Protein AF-A0A350D904-F1 (afdb_monomer_lite)

Sequence (71 aa):
MGTLENMNKRVRKMSLIDLKLAQGAAMLFLIIVAKLIPGLTKAVLEINIWIWVVLLVLVCAKPCYVFWFKK

Secondary structure (DSSP, 8-state):
--HHHHHHHHHTT--HHHHHHHHHHHHHHHHHHHHHSHHHHTTS-SS-HHHHHHHHHHHHHHHHHHHHT--

Radius of gyration: 15.4 Å; chains: 1; bounding box: 44×18×35 Å

Structure (mmCIF, N/CA/C/O backbone):
data_AF-A0A350D904-F1
#
_entry.id   AF-A0A350D904-F1
#
loop_
_atom_site.group_PDB
_atom_site.id
_atom_site.type_symbol
_atom_site.label_atom_id
_atom_site.label_alt_id
_atom_site.label_comp_id
_atom_site.label_asym_id
_atom_site.label_entity_id
_atom_site.label_seq_id
_atom_site.pdbx_PDB_ins_code
_atom_site.Cartn_x
_atom_site.Cartn_y
_atom_site.Cartn_z
_atom_site.occupancy
_atom_site.B_iso_or_equiv
_atom_site.auth_seq_id
_atom_site.auth_comp_id
_atom_site.auth_asym_id
_atom_site.auth_atom_id
_atom_site.pdbx_PDB_model_num
ATOM 1 N N . MET A 1 1 ? -27.446 8.175 4.841 1.00 51.12 1 MET A N 1
ATOM 2 C CA . MET A 1 1 ? -26.334 8.257 5.817 1.00 51.12 1 MET A CA 1
ATOM 3 C C . MET A 1 1 ? -25.050 7.916 5.079 1.00 51.12 1 MET A C 1
ATOM 5 O O . MET A 1 1 ? -24.953 6.834 4.515 1.00 51.12 1 MET A O 1
ATOM 9 N N . GLY A 1 2 ? -24.187 8.915 4.902 1.00 71.69 2 GLY A N 1
ATOM 10 C CA . GLY A 1 2 ? -23.253 9.003 3.777 1.00 71.69 2 GLY A CA 1
ATOM 11 C C . GLY A 1 2 ? -22.068 8.039 3.842 1.00 71.69 2 GLY A C 1
ATOM 12 O O . GLY A 1 2 ? -21.483 7.805 4.896 1.00 71.69 2 GLY A O 1
ATOM 13 N N . THR A 1 3 ? -21.666 7.538 2.677 1.00 76.62 3 THR A N 1
ATOM 14 C CA . THR A 1 3 ? -20.446 6.741 2.455 1.00 76.62 3 THR A CA 1
ATOM 15 C C . THR A 1 3 ? -19.193 7.392 3.056 1.00 76.62 3 THR A C 1
ATOM 17 O O . THR A 1 3 ? -18.368 6.695 3.646 1.00 76.62 3 THR A O 1
ATOM 20 N N . LEU A 1 4 ? -19.098 8.726 3.007 1.00 80.00 4 LEU A N 1
ATOM 21 C CA . LEU A 1 4 ? -18.016 9.517 3.608 1.00 80.00 4 LEU A CA 1
ATOM 22 C C . LEU A 1 4 ? -17.896 9.343 5.128 1.00 80.00 4 LEU A C 1
ATOM 24 O O . LEU A 1 4 ? -16.789 9.236 5.651 1.00 80.00 4 LEU A O 1
ATOM 28 N N . GLU A 1 5 ? -19.014 9.271 5.849 1.00 82.44 5 GLU A N 1
ATOM 29 C CA . GLU A 1 5 ? -18.994 9.134 7.309 1.00 82.44 5 GLU A CA 1
ATOM 30 C C . GLU A 1 5 ? -18.461 7.754 7.725 1.00 82.44 5 GLU A C 1
ATOM 32 O O . GLU A 1 5 ? -17.667 7.628 8.661 1.00 82.44 5 GLU A O 1
ATOM 37 N N . ASN A 1 6 ? -1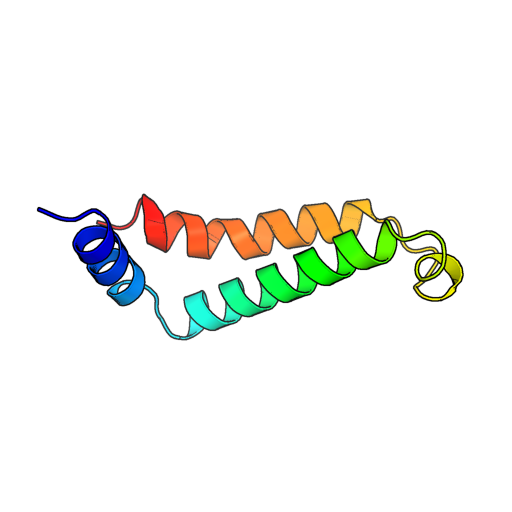8.827 6.718 6.966 1.00 78.56 6 ASN A N 1
ATOM 38 C CA . ASN A 1 6 ? -18.323 5.361 7.161 1.00 78.56 6 ASN A CA 1
ATOM 39 C C . ASN A 1 6 ? -16.830 5.246 6.832 1.00 78.56 6 ASN A C 1
ATOM 41 O O . ASN A 1 6 ? -16.103 4.559 7.550 1.00 78.56 6 ASN A O 1
ATOM 45 N N . MET A 1 7 ? -16.353 5.938 5.794 1.00 79.25 7 MET A N 1
ATOM 46 C CA . MET A 1 7 ? -14.921 6.012 5.489 1.00 79.25 7 MET A CA 1
ATOM 47 C C . MET A 1 7 ? -14.154 6.726 6.605 1.00 79.25 7 MET A C 1
ATOM 49 O O . MET A 1 7 ? -13.139 6.210 7.066 1.00 79.25 7 MET A O 1
ATOM 53 N N . ASN A 1 8 ? -14.672 7.846 7.114 1.00 83.94 8 ASN A N 1
ATOM 54 C CA . ASN A 1 8 ? -14.028 8.607 8.186 1.00 83.94 8 ASN A CA 1
ATOM 55 C C . ASN A 1 8 ? -13.897 7.783 9.484 1.00 83.94 8 ASN A C 1
ATOM 57 O O . ASN A 1 8 ? -12.852 7.780 10.136 1.00 83.94 8 ASN A O 1
ATOM 61 N N . LYS A 1 9 ? -14.926 6.992 9.826 1.00 82.75 9 LYS A N 1
ATOM 62 C CA . LYS A 1 9 ? -14.884 6.060 10.969 1.00 82.75 9 LYS A CA 1
ATOM 63 C C . LYS A 1 9 ? -13.836 4.956 10.795 1.00 82.75 9 LYS A C 1
ATOM 65 O O . LYS A 1 9 ? -13.215 4.564 11.777 1.00 82.75 9 LYS A O 1
ATOM 70 N N . ARG A 1 10 ? -13.615 4.465 9.570 1.00 77.50 10 ARG A N 1
ATOM 71 C CA . ARG A 1 10 ? -12.599 3.435 9.273 1.00 77.50 10 ARG A CA 1
ATOM 72 C C . ARG A 1 10 ? -11.178 3.990 9.316 1.00 77.50 10 ARG A C 1
ATOM 74 O O . ARG A 1 10 ? -10.309 3.349 9.895 1.00 77.50 10 ARG A O 1
ATOM 81 N N . VAL A 1 11 ? -10.952 5.198 8.792 1.00 79.88 11 VAL A N 1
ATOM 82 C CA . VAL A 1 11 ? -9.638 5.869 8.856 1.00 79.88 11 VAL A CA 1
ATOM 83 C C . VAL A 1 11 ? -9.204 6.095 10.305 1.00 79.88 11 VAL A C 1
ATOM 85 O O . VAL A 1 11 ? -8.049 5.857 10.636 1.00 79.88 11 VAL A O 1
ATOM 88 N N . ARG A 1 12 ? -10.128 6.451 11.208 1.00 78.94 12 ARG A N 1
ATOM 89 C CA . ARG A 1 12 ? -9.822 6.615 12.644 1.00 78.94 12 ARG A CA 1
ATOM 90 C C . ARG A 1 12 ? -9.327 5.344 13.346 1.00 78.94 12 ARG A C 1
ATOM 92 O O . ARG A 1 12 ? -8.752 5.450 14.422 1.00 78.94 12 ARG A O 1
ATOM 99 N N . LYS A 1 13 ? -9.539 4.158 12.766 1.00 77.44 13 LYS A N 1
ATOM 100 C CA . LYS A 1 13 ? -9.028 2.886 13.308 1.00 77.44 13 LYS A CA 1
ATOM 101 C C . LYS A 1 13 ? -7.570 2.617 12.934 1.00 77.44 13 LYS A C 1
ATOM 103 O O . LYS A 1 13 ? -6.967 1.704 13.504 1.00 77.44 13 LYS A O 1
ATOM 108 N N . MET A 1 14 ? -7.019 3.363 11.974 1.00 79.06 14 MET A N 1
ATOM 109 C CA . MET A 1 14 ? -5.619 3.246 11.584 1.00 79.06 14 MET A CA 1
ATOM 110 C C . MET A 1 14 ? -4.718 3.882 12.638 1.00 79.06 14 MET A C 1
ATOM 112 O O . MET A 1 14 ? -4.916 5.023 13.050 1.00 79.06 14 MET A O 1
ATOM 116 N N . SER A 1 15 ? -3.698 3.139 13.055 1.00 81.25 15 SER A N 1
ATOM 117 C CA . SER A 1 15 ? -2.625 3.674 13.888 1.00 81.25 15 SER A CA 1
ATOM 118 C C . SER A 1 15 ? -1.607 4.452 13.044 1.00 81.25 15 SER A C 1
ATOM 120 O O . SER A 1 15 ? -1.574 4.335 11.817 1.00 81.25 15 SER A O 1
ATOM 122 N N . LEU A 1 16 ? -0.704 5.192 13.696 1.00 84.19 16 LEU A N 1
ATOM 123 C CA . LEU A 1 16 ? 0.423 5.857 13.022 1.00 84.19 16 LEU A CA 1
ATOM 124 C C . LEU A 1 16 ? 1.287 4.878 12.205 1.00 84.19 16 LEU A C 1
ATOM 126 O O . LEU A 1 16 ? 1.846 5.256 11.176 1.00 84.19 16 LEU A O 1
ATOM 130 N N . ILE A 1 17 ? 1.382 3.617 12.641 1.00 82.31 17 ILE A N 1
ATOM 131 C CA . ILE A 1 17 ? 2.115 2.564 11.927 1.00 82.31 17 ILE A CA 1
ATOM 132 C C . ILE A 1 17 ? 1.380 2.191 10.638 1.00 82.31 17 ILE A C 1
ATOM 134 O O . ILE A 1 17 ? 2.007 2.083 9.587 1.00 82.31 17 ILE A O 1
ATOM 138 N N . ASP A 1 18 ? 0.056 2.036 10.699 1.00 81.94 18 ASP A N 1
ATOM 139 C CA . ASP A 1 18 ? -0.758 1.695 9.527 1.00 81.94 18 ASP A CA 1
ATOM 140 C C . ASP A 1 18 ? -0.756 2.837 8.500 1.00 81.94 18 ASP A C 1
ATOM 142 O O . ASP A 1 18 ? -0.699 2.579 7.300 1.00 81.94 18 ASP A O 1
ATOM 146 N N . LEU A 1 19 ? -0.723 4.092 8.966 1.00 85.12 19 LEU A N 1
ATOM 147 C CA . LEU A 1 19 ? -0.584 5.269 8.108 1.00 85.12 19 LEU A CA 1
ATOM 148 C C . LEU A 1 19 ? 0.767 5.287 7.376 1.00 85.12 19 LEU A C 1
ATOM 150 O O . LEU A 1 19 ? 0.803 5.492 6.164 1.00 85.12 19 LEU A O 1
ATOM 154 N N . LYS A 1 20 ? 1.877 5.028 8.080 1.00 84.38 20 LYS A N 1
ATOM 155 C CA . LYS A 1 20 ? 3.209 4.949 7.454 1.00 84.38 20 LYS A CA 1
ATOM 156 C C . LYS A 1 20 ? 3.327 3.773 6.485 1.00 84.38 20 LYS A C 1
ATOM 158 O O . LYS A 1 20 ? 3.941 3.921 5.433 1.00 84.38 20 LYS A O 1
ATOM 163 N N . LEU A 1 21 ? 2.714 2.631 6.801 1.00 86.56 21 LEU A N 1
ATOM 164 C CA . LEU A 1 21 ? 2.637 1.492 5.883 1.00 86.56 21 LEU A CA 1
ATOM 165 C C . LEU A 1 21 ? 1.820 1.835 4.634 1.00 86.56 21 LEU A C 1
ATOM 167 O O . LEU A 1 21 ? 2.253 1.524 3.530 1.00 86.56 21 LEU A O 1
ATOM 171 N N . ALA A 1 22 ? 0.690 2.529 4.778 1.00 86.62 22 ALA A N 1
ATOM 172 C CA . ALA A 1 22 ? -0.105 2.992 3.643 1.00 86.62 22 ALA A CA 1
ATOM 173 C C . ALA A 1 22 ? 0.664 4.001 2.770 1.00 86.62 22 ALA A C 1
ATOM 175 O O . ALA A 1 22 ? 0.636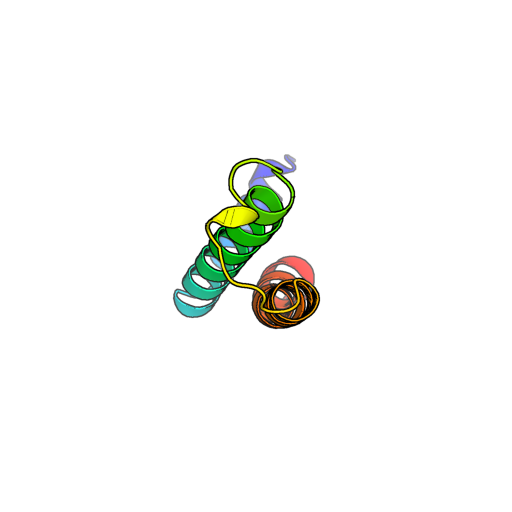 3.904 1.544 1.00 86.62 22 ALA A O 1
ATOM 176 N N . GLN A 1 23 ? 1.410 4.924 3.385 1.00 87.88 23 GLN A N 1
ATOM 177 C CA . GLN A 1 23 ? 2.280 5.857 2.666 1.00 87.88 23 GLN A CA 1
ATOM 178 C C . GLN A 1 23 ? 3.415 5.126 1.929 1.00 87.88 23 GLN A C 1
ATOM 180 O O . GLN A 1 23 ? 3.692 5.428 0.769 1.00 87.88 23 GLN A O 1
ATOM 185 N N . GLY A 1 24 ? 4.029 4.123 2.566 1.00 87.94 24 GLY A N 1
ATOM 186 C CA . GLY A 1 24 ? 5.021 3.249 1.939 1.00 87.94 24 GLY A CA 1
ATOM 187 C C . GLY A 1 24 ? 4.443 2.453 0.765 1.00 87.94 24 GLY A C 1
ATOM 188 O O . GLY A 1 24 ? 5.059 2.401 -0.296 1.00 87.94 24 GLY A O 1
ATOM 189 N N . ALA A 1 25 ? 3.232 1.906 0.904 1.00 88.81 25 ALA A N 1
ATOM 190 C CA . ALA A 1 25 ? 2.525 1.229 -0.185 1.00 88.81 25 ALA A CA 1
ATOM 191 C C . ALA A 1 25 ? 2.250 2.174 -1.365 1.00 88.81 25 ALA A C 1
ATOM 193 O O . ALA A 1 25 ? 2.459 1.787 -2.513 1.00 88.81 25 ALA A O 1
ATOM 194 N N . ALA A 1 26 ? 1.843 3.419 -1.101 1.00 87.62 26 ALA A N 1
ATOM 195 C CA . ALA A 1 26 ? 1.631 4.422 -2.145 1.00 87.62 26 ALA A CA 1
ATOM 196 C C . ALA A 1 26 ? 2.935 4.787 -2.877 1.00 87.62 26 ALA A C 1
ATOM 198 O O . ALA A 1 26 ? 2.942 4.894 -4.103 1.00 87.62 26 ALA A O 1
ATOM 199 N N . MET A 1 27 ? 4.054 4.916 -2.155 1.00 88.19 27 MET A N 1
ATOM 200 C CA . MET A 1 27 ? 5.373 5.113 -2.772 1.00 88.19 27 MET A CA 1
ATOM 201 C C . MET A 1 27 ? 5.790 3.918 -3.633 1.00 88.19 27 MET A C 1
ATOM 203 O O . MET A 1 27 ? 6.226 4.107 -4.766 1.00 88.19 27 MET A O 1
ATOM 207 N N . LEU A 1 28 ? 5.623 2.691 -3.135 1.00 86.50 28 LEU A N 1
ATOM 208 C CA . LEU A 1 28 ? 5.928 1.473 -3.893 1.00 86.50 28 LEU A CA 1
ATOM 209 C C . LEU A 1 28 ? 5.078 1.369 -5.161 1.00 86.50 28 LEU A C 1
ATOM 211 O O . LEU A 1 28 ? 5.588 1.007 -6.219 1.00 86.50 28 LEU A O 1
ATOM 215 N N . PHE A 1 29 ? 3.804 1.749 -5.076 1.00 86.31 29 PHE A N 1
ATOM 216 C CA . PHE A 1 29 ? 2.913 1.796 -6.227 1.00 86.31 29 PHE A CA 1
ATOM 217 C C . PHE A 1 29 ? 3.413 2.787 -7.279 1.00 86.31 29 PHE A C 1
ATOM 219 O O . PHE A 1 29 ? 3.517 2.439 -8.453 1.00 86.31 29 PHE A O 1
ATOM 226 N N . LEU A 1 30 ? 3.794 3.997 -6.857 1.00 86.94 30 LEU A N 1
ATOM 227 C CA . LEU A 1 30 ? 4.366 5.006 -7.748 1.00 86.94 30 LEU A CA 1
ATOM 228 C C . LEU A 1 30 ? 5.654 4.524 -8.420 1.00 86.94 30 LEU A C 1
ATOM 230 O O . LEU A 1 30 ? 5.841 4.789 -9.602 1.00 86.94 30 LEU A O 1
ATOM 234 N N . ILE A 1 31 ? 6.511 3.783 -7.713 1.00 84.19 31 ILE A N 1
ATOM 235 C CA . ILE A 1 31 ? 7.731 3.198 -8.290 1.00 84.19 31 ILE A CA 1
ATOM 236 C C . ILE A 1 31 ? 7.386 2.168 -9.373 1.00 84.19 31 ILE A C 1
ATOM 238 O O . ILE A 1 31 ? 7.992 2.183 -10.443 1.00 84.19 31 ILE A O 1
ATOM 242 N N . ILE A 1 32 ? 6.394 1.303 -9.137 1.00 83.38 32 ILE A N 1
ATOM 243 C CA . ILE A 1 32 ? 5.929 0.325 -10.135 1.00 83.38 32 ILE A CA 1
ATOM 244 C C . ILE A 1 32 ? 5.367 1.043 -11.366 1.00 83.38 32 ILE A C 1
ATOM 246 O O . ILE A 1 32 ? 5.736 0.706 -12.490 1.00 83.38 32 ILE A O 1
ATOM 250 N N . VAL A 1 33 ? 4.529 2.064 -11.164 1.00 84.44 33 VAL A N 1
ATOM 251 C CA . VAL A 1 33 ? 3.963 2.878 -12.252 1.00 84.44 33 VAL A CA 1
ATOM 252 C C . VAL A 1 33 ? 5.064 3.602 -13.027 1.00 84.44 33 VAL A C 1
ATOM 254 O O . VAL A 1 33 ? 5.085 3.547 -14.252 1.00 84.44 33 VAL A O 1
ATOM 257 N N . ALA A 1 34 ? 6.025 4.219 -12.340 1.00 82.69 34 ALA A N 1
ATOM 258 C CA . ALA A 1 34 ? 7.160 4.883 -12.974 1.00 82.69 34 ALA A CA 1
ATOM 259 C C . ALA A 1 34 ? 8.025 3.900 -13.778 1.00 82.69 34 ALA A C 1
ATOM 261 O O . ALA A 1 34 ? 8.522 4.254 -14.845 1.00 82.69 34 ALA A O 1
ATOM 262 N N . LYS A 1 35 ? 8.161 2.649 -13.319 1.00 74.12 35 LYS A N 1
ATOM 263 C CA . LYS A 1 35 ? 8.899 1.598 -14.033 1.00 74.12 35 LYS A CA 1
ATOM 264 C C . LYS A 1 35 ? 8.187 1.111 -15.300 1.00 74.12 35 LYS A C 1
ATOM 266 O O . LYS A 1 35 ? 8.859 0.607 -16.195 1.00 74.12 35 LYS A O 1
ATOM 271 N N . LEU A 1 36 ? 6.869 1.287 -15.407 1.00 76.25 36 LEU A N 1
ATOM 272 C CA . LEU A 1 36 ? 6.104 1.011 -16.632 1.00 76.25 36 LEU A CA 1
ATOM 273 C C . LEU A 1 36 ? 6.280 2.105 -17.700 1.00 76.25 36 LEU A C 1
ATOM 275 O O . LEU A 1 36 ? 5.947 1.874 -18.860 1.00 76.25 36 LEU A O 1
ATOM 279 N N . ILE A 1 37 ? 6.817 3.279 -17.340 1.00 83.25 37 ILE A N 1
ATOM 280 C CA . ILE A 1 37 ? 7.097 4.362 -18.287 1.00 83.25 3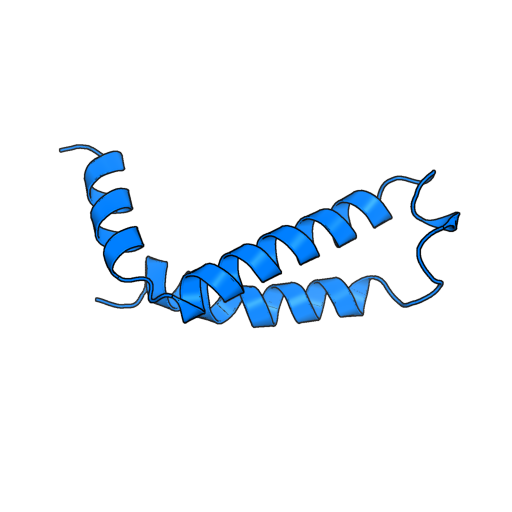7 ILE A CA 1
ATOM 281 C C . ILE A 1 37 ? 8.452 4.093 -18.962 1.00 83.25 37 ILE A C 1
ATOM 283 O O . ILE A 1 37 ? 9.486 4.209 -18.299 1.00 83.25 37 ILE A O 1
ATOM 287 N N . PRO A 1 38 ? 8.492 3.829 -20.283 1.00 65.75 38 PRO A N 1
ATOM 288 C CA . PRO A 1 38 ? 9.696 3.353 -20.976 1.00 65.75 38 PRO A CA 1
ATOM 289 C C . PRO A 1 38 ? 10.906 4.303 -20.894 1.00 65.75 38 PRO A C 1
ATOM 291 O O . PRO A 1 38 ? 12.046 3.861 -21.033 1.00 65.75 38 PRO A O 1
ATOM 294 N N . GLY A 1 39 ? 10.686 5.599 -20.637 1.00 67.75 39 GLY A N 1
ATOM 295 C CA . GLY A 1 39 ? 11.751 6.587 -20.414 1.00 67.75 39 GLY A CA 1
ATOM 296 C C . GLY A 1 39 ? 12.398 6.541 -19.020 1.00 67.75 39 GLY A C 1
ATOM 297 O O . GLY A 1 39 ? 13.572 6.872 -18.890 1.00 67.75 39 GLY A O 1
ATOM 298 N N . LEU A 1 40 ? 11.673 6.096 -17.988 1.00 63.22 40 LEU A N 1
ATOM 299 C CA . LEU A 1 40 ? 12.153 5.993 -16.600 1.00 63.22 40 LEU A CA 1
ATOM 300 C C . LEU A 1 40 ? 12.724 4.605 -16.286 1.00 63.22 40 LEU A C 1
ATOM 302 O O . LEU A 1 40 ? 13.651 4.485 -15.485 1.00 63.22 40 LEU A O 1
ATOM 306 N N . THR A 1 41 ? 12.234 3.560 -16.957 1.00 62.19 41 THR A N 1
ATOM 307 C CA . THR A 1 41 ? 12.699 2.174 -16.782 1.00 62.19 41 THR A CA 1
ATOM 308 C C . THR A 1 41 ? 14.202 2.025 -17.020 1.00 62.19 41 THR A C 1
ATOM 310 O O . THR A 1 41 ? 14.854 1.262 -16.315 1.00 62.19 41 THR A O 1
ATOM 313 N N . LYS A 1 42 ? 14.769 2.786 -17.970 1.00 58.12 42 LYS A N 1
ATOM 314 C CA . LYS A 1 42 ? 16.211 2.756 -18.276 1.00 58.12 42 LYS A CA 1
ATOM 315 C C . LYS A 1 42 ? 17.088 3.319 -17.151 1.00 58.12 42 LYS A C 1
ATOM 317 O O . LYS A 1 42 ? 18.251 2.948 -17.065 1.00 58.12 42 LYS A O 1
ATOM 322 N N . ALA A 1 43 ? 16.545 4.196 -16.304 1.00 55.31 43 ALA A N 1
ATOM 323 C CA . ALA A 1 43 ? 17.271 4.809 -15.191 1.00 55.31 43 ALA A CA 1
ATOM 324 C C . ALA A 1 43 ? 17.159 4.001 -13.886 1.00 55.31 43 ALA A C 1
ATOM 326 O O . ALA A 1 43 ? 18.019 4.104 -13.014 1.00 55.31 43 ALA A O 1
ATOM 327 N N . VAL A 1 44 ? 16.107 3.188 -13.738 1.00 58.22 44 VAL A N 1
ATOM 328 C CA . VAL A 1 44 ? 15.765 2.512 -12.480 1.00 58.22 44 VAL A CA 1
ATOM 329 C C . VAL A 1 44 ? 15.996 1.005 -12.602 1.00 58.22 44 VAL A C 1
ATOM 331 O O . VAL A 1 44 ? 15.046 0.245 -12.775 1.00 58.22 44 VAL A O 1
ATOM 334 N N . LEU A 1 45 ? 17.274 0.618 -12.476 1.00 60.12 45 LEU A N 1
ATOM 335 C CA . LEU A 1 45 ? 17.826 -0.704 -12.116 1.00 60.12 45 LEU A CA 1
ATOM 336 C C . LEU A 1 45 ? 17.192 -1.944 -12.791 1.00 60.12 45 LEU A C 1
ATOM 338 O O . LEU A 1 45 ? 16.000 -2.227 -12.648 1.00 60.12 45 LEU A O 1
ATOM 342 N N . GLU A 1 46 ? 18.035 -2.804 -13.374 1.00 66.25 46 GLU A N 1
ATOM 343 C CA . GLU A 1 46 ? 17.712 -4.147 -13.917 1.00 66.25 46 GLU A CA 1
ATOM 344 C C . GLU A 1 46 ? 17.048 -5.125 -12.918 1.00 66.25 46 GLU A C 1
ATOM 346 O O . GLU A 1 46 ? 16.767 -6.277 -13.238 1.00 66.25 46 GLU A O 1
ATOM 351 N N . ILE A 1 47 ? 16.755 -4.688 -11.693 1.00 67.88 47 ILE A N 1
ATOM 352 C CA . ILE A 1 47 ? 16.034 -5.464 -10.688 1.00 67.88 47 ILE A CA 1
ATOM 353 C C . ILE A 1 47 ? 14.629 -5.807 -11.190 1.00 67.88 47 ILE A C 1
ATOM 355 O O . ILE A 1 47 ? 13.854 -4.938 -11.601 1.00 67.88 47 ILE A O 1
ATOM 359 N N . ASN A 1 48 ? 14.279 -7.083 -11.078 1.00 77.50 48 ASN A N 1
ATOM 360 C CA . ASN A 1 48 ? 12.983 -7.624 -11.453 1.00 77.50 48 ASN A CA 1
ATOM 361 C C . ASN A 1 48 ? 11.812 -6.825 -10.829 1.00 77.50 48 ASN A C 1
ATOM 363 O O . ASN A 1 48 ? 11.722 -6.675 -9.610 1.00 77.50 48 ASN A O 1
ATOM 367 N N . ILE A 1 49 ? 10.890 -6.332 -11.668 1.00 77.62 49 ILE A N 1
ATOM 3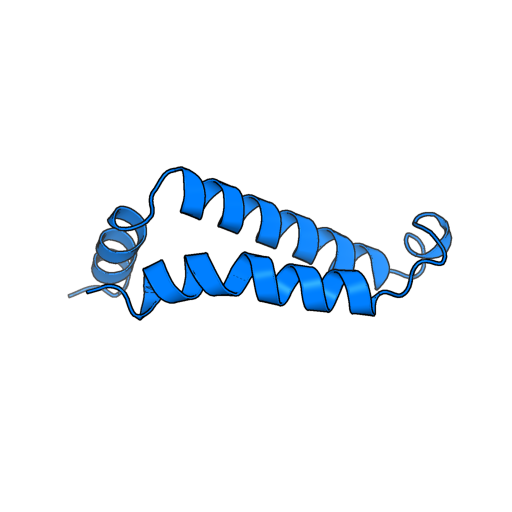68 C CA . ILE A 1 49 ? 9.698 -5.573 -11.245 1.00 77.62 49 ILE A CA 1
ATOM 369 C C . ILE A 1 49 ? 8.806 -6.359 -10.274 1.00 77.62 49 ILE A C 1
ATOM 371 O O . ILE A 1 49 ? 8.178 -5.771 -9.395 1.00 77.62 49 ILE A O 1
ATOM 375 N N . TRP A 1 50 ? 8.807 -7.688 -10.376 1.00 80.38 50 TRP A N 1
ATOM 376 C CA . TRP A 1 50 ? 8.005 -8.572 -9.537 1.00 80.38 50 TRP A CA 1
ATOM 377 C C . TRP A 1 50 ? 8.361 -8.482 -8.046 1.00 80.38 50 TRP A C 1
ATOM 379 O O . TRP A 1 50 ? 7.471 -8.638 -7.215 1.00 80.38 50 TRP A O 1
ATOM 389 N N . ILE A 1 51 ? 9.608 -8.139 -7.686 1.00 82.31 51 ILE A N 1
ATOM 390 C CA . ILE A 1 51 ? 9.992 -7.893 -6.282 1.00 82.31 51 ILE A CA 1
ATOM 391 C C . ILE A 1 51 ? 9.184 -6.735 -5.692 1.00 82.31 51 ILE A C 1
ATOM 393 O O . ILE A 1 51 ? 8.674 -6.842 -4.578 1.00 82.31 51 ILE A O 1
ATOM 397 N N . TRP A 1 52 ? 9.018 -5.651 -6.451 1.00 81.25 52 TRP A N 1
ATOM 398 C CA . TRP A 1 52 ? 8.272 -4.476 -6.005 1.00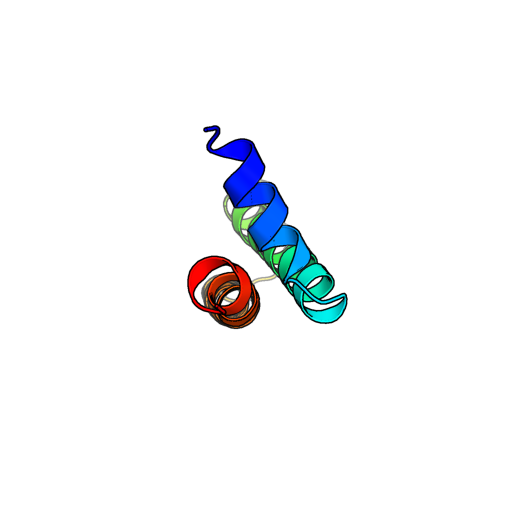 81.25 52 TRP A CA 1
ATOM 399 C C . TRP A 1 52 ? 6.780 -4.770 -5.875 1.00 81.25 52 TRP A C 1
ATOM 401 O O . TRP A 1 52 ? 6.150 -4.311 -4.926 1.00 81.25 52 TRP A O 1
ATOM 411 N N . VAL A 1 53 ? 6.231 -5.589 -6.779 1.00 82.88 53 VAL A N 1
ATOM 412 C CA . VAL A 1 53 ? 4.835 -6.047 -6.717 1.00 82.88 53 VAL A CA 1
ATOM 413 C C . VAL A 1 53 ? 4.593 -6.893 -5.465 1.00 82.88 53 VAL A C 1
ATOM 415 O O . VAL A 1 53 ? 3.651 -6.624 -4.722 1.00 82.88 53 VAL A O 1
ATOM 418 N N . VAL A 1 54 ? 5.458 -7.872 -5.179 1.00 87.94 54 VAL A N 1
ATOM 419 C CA . VAL A 1 54 ? 5.338 -8.716 -3.976 1.00 87.94 54 VAL A CA 1
ATOM 420 C C . VAL A 1 54 ? 5.473 -7.875 -2.706 1.00 87.94 54 VAL A C 1
ATOM 422 O O . VAL A 1 54 ? 4.660 -8.005 -1.791 1.00 87.94 54 VAL A O 1
ATOM 425 N N . LEU A 1 55 ? 6.448 -6.962 -2.662 1.00 86.00 55 LEU A N 1
ATOM 426 C CA . LEU A 1 55 ? 6.644 -6.066 -1.524 1.00 86.00 55 LEU A CA 1
ATOM 427 C C . LEU A 1 55 ? 5.419 -5.165 -1.299 1.00 86.00 55 LEU A C 1
ATOM 429 O O . LEU A 1 55 ? 4.987 -4.982 -0.163 1.00 86.00 55 LEU A O 1
ATOM 433 N N . LEU A 1 56 ? 4.823 -4.646 -2.375 1.00 87.56 56 LEU A N 1
ATOM 434 C CA . LEU A 1 56 ? 3.613 -3.833 -2.311 1.00 87.56 56 LEU A CA 1
ATOM 435 C C . LEU A 1 56 ? 2.436 -4.614 -1.719 1.00 87.56 56 LEU A C 1
ATOM 437 O O . LEU A 1 56 ? 1.750 -4.092 -0.842 1.00 87.56 56 LEU A O 1
ATOM 441 N N . VAL A 1 57 ? 2.226 -5.865 -2.138 1.00 87.81 57 VAL A N 1
ATOM 442 C CA . VAL A 1 57 ? 1.162 -6.717 -1.582 1.00 87.81 57 VAL A CA 1
ATOM 443 C C . VAL A 1 57 ? 1.374 -6.943 -0.083 1.00 87.81 57 VAL A C 1
ATOM 445 O O . VAL A 1 57 ? 0.433 -6.781 0.694 1.00 87.81 57 VAL A O 1
ATOM 448 N N . LEU A 1 58 ? 2.605 -7.233 0.347 1.00 88.06 58 LEU A N 1
ATOM 449 C CA . LEU A 1 58 ? 2.927 -7.441 1.764 1.00 88.06 58 LEU A CA 1
ATOM 450 C C . LEU A 1 58 ? 2.706 -6.177 2.609 1.00 88.06 58 LEU A C 1
ATOM 452 O O . LEU A 1 58 ? 2.118 -6.248 3.689 1.00 88.06 58 LEU A O 1
ATOM 456 N N . VAL A 1 59 ? 3.137 -5.012 2.114 1.00 87.38 59 VAL A N 1
ATOM 457 C CA . VAL A 1 59 ? 2.998 -3.729 2.826 1.00 87.38 59 VAL A CA 1
ATOM 458 C C . VAL A 1 59 ? 1.542 -3.258 2.853 1.00 87.38 59 VAL A C 1
ATOM 460 O O . VAL A 1 59 ? 1.108 -2.675 3.846 1.00 87.38 59 VAL A O 1
ATOM 463 N N . CYS A 1 60 ? 0.765 -3.536 1.804 1.00 86.38 60 CYS A N 1
ATOM 464 C CA . CYS A 1 60 ? -0.639 -3.140 1.698 1.00 86.38 60 CYS A CA 1
ATOM 465 C C . CYS A 1 60 ? -1.590 -4.069 2.477 1.00 86.38 60 CYS A C 1
ATOM 467 O O . CYS A 1 60 ? -2.619 -3.616 2.982 1.00 86.38 60 CYS A O 1
ATOM 469 N N . ALA A 1 61 ? -1.236 -5.347 2.658 1.00 85.94 61 ALA A N 1
ATOM 470 C CA . ALA A 1 61 ? -2.089 -6.338 3.320 1.00 85.94 61 ALA A CA 1
ATOM 471 C C . ALA A 1 61 ? -2.549 -5.905 4.724 1.00 85.94 61 ALA A C 1
ATOM 473 O O . ALA A 1 61 ? -3.739 -5.965 5.038 1.00 85.94 61 ALA A O 1
ATOM 474 N N . LYS A 1 62 ? -1.627 -5.415 5.563 1.00 81.44 62 LYS A N 1
ATOM 475 C CA . LYS A 1 62 ? -1.932 -4.978 6.936 1.00 81.44 62 LYS A CA 1
ATOM 476 C C . LYS A 1 62 ? -2.857 -3.748 7.001 1.00 81.44 62 LYS A C 1
ATOM 478 O O . LYS A 1 62 ? -3.892 -3.852 7.663 1.00 81.44 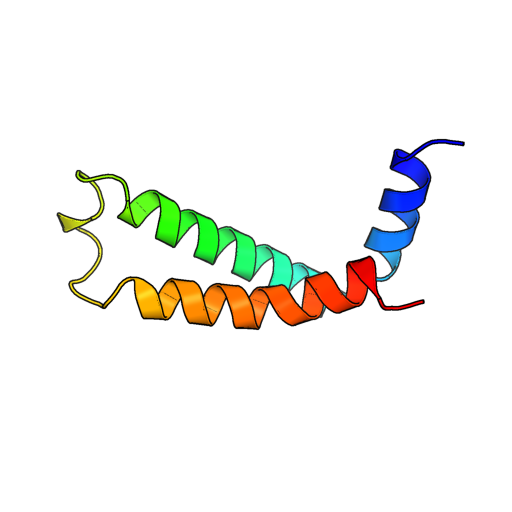62 LYS A O 1
ATOM 483 N N . PRO A 1 63 ? -2.565 -2.606 6.346 1.00 82.00 63 PRO A N 1
ATOM 484 C CA . PRO A 1 63 ? -3.467 -1.455 6.362 1.00 82.00 63 PRO A CA 1
ATOM 485 C C . PRO A 1 63 ? -4.823 -1.768 5.714 1.00 82.00 63 PRO A C 1
ATOM 487 O O . PRO A 1 63 ? -5.843 -1.310 6.229 1.00 82.00 63 PRO A O 1
ATOM 490 N N . CYS A 1 64 ? -4.880 -2.603 4.668 1.00 83.75 64 CYS A N 1
ATOM 491 C CA . CYS A 1 64 ? -6.149 -3.080 4.106 1.00 83.75 64 CYS A CA 1
ATOM 492 C C . CYS A 1 64 ? -6.949 -3.913 5.110 1.00 83.75 64 CYS A C 1
ATOM 494 O O . CYS A 1 64 ? -8.150 -3.690 5.263 1.00 83.75 64 CYS A O 1
ATOM 496 N N . TYR A 1 65 ? -6.296 -4.824 5.834 1.00 82.81 65 TYR A N 1
ATOM 497 C CA . TYR A 1 65 ? -6.941 -5.608 6.884 1.00 82.81 65 TYR A CA 1
ATOM 498 C C . TYR A 1 65 ? -7.496 -4.717 8.003 1.00 82.81 65 TYR A C 1
ATOM 500 O O . TYR A 1 65 ? -8.655 -4.853 8.396 1.00 82.81 65 TYR A O 1
ATOM 508 N N . VAL A 1 66 ? -6.707 -3.749 8.475 1.00 79.50 66 VAL A N 1
ATOM 509 C CA . VAL A 1 66 ? -7.137 -2.796 9.511 1.00 79.50 66 VAL A CA 1
ATOM 510 C C . VAL A 1 66 ? -8.304 -1.931 9.031 1.00 79.50 66 VAL A C 1
ATOM 512 O O . VAL A 1 66 ? -9.232 -1.678 9.794 1.00 79.50 66 VAL A O 1
ATOM 515 N N . PHE A 1 67 ? -8.296 -1.510 7.769 1.00 80.06 67 PHE A N 1
ATOM 516 C CA . PHE A 1 67 ? -9.345 -0.659 7.213 1.00 80.06 67 PHE A CA 1
ATOM 517 C C . PHE A 1 67 ? -10.671 -1.395 6.977 1.00 80.06 67 PHE A C 1
ATOM 519 O O . PHE A 1 67 ? -11.742 -0.825 7.206 1.00 80.06 67 PHE A O 1
ATOM 526 N N . TRP A 1 68 ? -10.612 -2.638 6.488 1.00 78.12 68 TRP A N 1
ATOM 527 C CA . TRP A 1 68 ? -11.792 -3.384 6.035 1.00 78.12 68 TRP A CA 1
ATOM 528 C C . TRP A 1 68 ? -12.306 -4.417 7.037 1.00 78.12 68 TRP A C 1
ATOM 530 O O . TRP A 1 68 ? -13.518 -4.597 7.137 1.00 78.12 68 TRP A O 1
ATOM 540 N N . PHE A 1 69 ? -11.421 -5.080 7.780 1.00 78.12 69 PHE A N 1
ATOM 541 C CA . PHE A 1 69 ? -11.767 -6.255 8.587 1.00 78.12 69 PHE A CA 1
ATOM 542 C C . PHE A 1 69 ? -11.682 -6.010 10.096 1.00 78.12 69 PHE A C 1
ATOM 544 O O . PHE A 1 69 ? -12.354 -6.700 10.864 1.00 78.12 69 PHE A O 1
ATOM 551 N N . LYS A 1 70 ? -10.916 -5.010 10.552 1.00 69.25 70 LYS A N 1
ATOM 552 C CA . LYS A 1 70 ? -10.849 -4.666 11.979 1.00 69.25 70 LYS A CA 1
ATOM 553 C C . LYS A 1 70 ? -12.136 -3.949 12.419 1.00 69.25 70 LYS A C 1
ATOM 555 O O . LYS A 1 70 ? -12.410 -2.804 12.031 1.00 69.25 70 LYS A O 1
ATOM 560 N N . LYS A 1 71 ? -12.953 -4.660 13.204 1.00 58.50 71 LYS A N 1
ATOM 561 C CA . LYS A 1 71 ? -14.179 -4.133 13.826 1.00 58.50 71 LYS A CA 1
ATOM 562 C C . LYS A 1 71 ? -13.889 -3.006 14.806 1.00 58.50 71 LYS A C 1
ATOM 564 O O . LYS A 1 71 ? -12.835 -3.038 15.469 1.00 58.50 71 LYS A O 1
#

pLDDT: mean 78.84, std 9.11, range [51.12, 88.81]

Foldseek 3Di:
DDPVVLQVVLVVLDDPLLVVLVVVLVVLVVVLVLCVPPVSVVVDDPPDSVVSVVVSCVSNVVNCCSRPPND